Protein AF-A0A3B9BRM9-F1 (afdb_monomer)

Foldseek 3Di:
DVQVVVCVVCVVVVHRHSVVDDLANDEDCDPVCCVVVVRHHPPPPD

Structure (mmCIF, N/CA/C/O backbone):
data_AF-A0A3B9BRM9-F1
#
_entry.id   AF-A0A3B9BRM9-F1
#
loop_
_atom_site.group_PDB
_atom_site.id
_atom_site.type_symbol
_atom_site.label_atom_id
_atom_site.label_alt_id
_atom_site.label_comp_id
_atom_site.label_asym_id
_atom_site.label_entity_id
_atom_site.label_seq_id
_atom_site.pdbx_PDB_ins_code
_atom_site.Cartn_x
_atom_site.Cartn_y
_atom_site.Cartn_z
_atom_site.occupancy
_atom_site.B_iso_or_equiv
_atom_site.auth_seq_id
_atom_site.auth_comp_id
_atom_site.auth_asym_id
_atom_site.auth_atom_id
_atom_site.pdbx_PDB_model_num
ATOM 1 N N . SER A 1 1 ? 5.425 -9.283 15.239 1.00 70.19 1 SER A N 1
ATOM 2 C CA . SER A 1 1 ? 4.889 -10.274 14.272 1.00 70.19 1 SER A CA 1
ATOM 3 C C . SER A 1 1 ? 4.497 -9.576 12.967 1.00 70.19 1 SER A C 1
ATOM 5 O O . SER A 1 1 ? 4.165 -8.399 13.022 1.00 70.19 1 SER A O 1
ATOM 7 N N . SER A 1 2 ? 4.529 -10.236 11.795 1.00 76.50 2 SER A N 1
ATOM 8 C CA . SER A 1 2 ? 4.192 -9.607 10.488 1.00 76.50 2 SER A CA 1
ATOM 9 C C . SER A 1 2 ? 2.801 -8.947 10.463 1.00 76.50 2 SER A C 1
ATOM 11 O O . SER A 1 2 ? 2.571 -8.011 9.702 1.00 76.50 2 SER A O 1
ATOM 13 N N . VAL A 1 3 ? 1.890 -9.425 11.314 1.00 85.56 3 VAL A N 1
ATOM 14 C CA . VAL A 1 3 ? 0.524 -8.913 11.495 1.00 85.56 3 VAL A CA 1
ATOM 15 C C . VAL A 1 3 ? 0.514 -7.518 12.132 1.00 85.56 3 VAL A C 1
ATOM 17 O O . VAL A 1 3 ? -0.173 -6.632 11.638 1.00 85.56 3 VAL A O 1
ATOM 20 N N . GLU A 1 4 ? 1.307 -7.287 13.180 1.00 87.94 4 GLU A N 1
ATOM 21 C CA . GLU A 1 4 ? 1.355 -5.994 13.887 1.00 87.94 4 GLU A CA 1
ATOM 22 C C . GLU A 1 4 ? 1.893 -4.878 12.988 1.00 87.94 4 GLU A C 1
ATOM 24 O O . GLU A 1 4 ? 1.383 -3.760 12.991 1.00 87.94 4 GLU A O 1
ATOM 29 N N . LEU A 1 5 ? 2.886 -5.195 12.153 1.00 88.50 5 LEU A N 1
ATOM 30 C CA . LEU A 1 5 ? 3.443 -4.233 11.206 1.00 88.50 5 LEU A CA 1
ATOM 31 C C . LEU A 1 5 ? 2.401 -3.814 10.155 1.00 88.50 5 LEU A C 1
ATOM 33 O O . LEU A 1 5 ? 2.286 -2.637 9.821 1.00 88.50 5 LEU A O 1
ATOM 37 N N . MET A 1 6 ? 1.593 -4.763 9.675 1.00 88.75 6 MET A N 1
ATOM 38 C CA . MET A 1 6 ? 0.502 -4.469 8.744 1.00 88.75 6 MET A CA 1
ATOM 39 C C . MET A 1 6 ? -0.670 -3.732 9.413 1.00 88.75 6 MET A C 1
ATOM 41 O O . MET A 1 6 ? -1.344 -2.954 8.746 1.00 88.75 6 MET A O 1
ATOM 45 N N . GLN A 1 7 ? -0.902 -3.903 10.720 1.00 89.38 7 GLN A N 1
ATOM 46 C CA . GLN A 1 7 ? -1.898 -3.109 11.459 1.00 89.38 7 GLN A CA 1
ATOM 47 C C . GLN A 1 7 ? -1.495 -1.631 11.535 1.00 89.38 7 GLN A C 1
ATOM 49 O O . GLN A 1 7 ? -2.338 -0.750 11.368 1.00 89.38 7 GLN A O 1
ATOM 54 N N . VAL A 1 8 ? -0.201 -1.349 11.732 1.00 90.38 8 VAL A N 1
ATOM 55 C CA . VAL A 1 8 ? 0.335 0.021 11.660 1.00 90.38 8 VAL A CA 1
ATOM 56 C C . VAL A 1 8 ? 0.129 0.603 10.259 1.00 90.38 8 VAL A C 1
ATOM 58 O O . VAL A 1 8 ? -0.316 1.743 10.128 1.00 90.38 8 VAL A O 1
ATOM 61 N N . LEU A 1 9 ? 0.388 -0.194 9.217 1.00 88.38 9 LEU A N 1
ATOM 62 C CA . LEU A 1 9 ? 0.187 0.208 7.825 1.00 88.38 9 LEU A CA 1
ATOM 63 C C . LEU A 1 9 ? -1.289 0.512 7.521 1.00 88.38 9 LEU A C 1
ATOM 65 O O . LEU A 1 9 ? -1.585 1.542 6.922 1.00 88.38 9 LEU A O 1
ATOM 69 N N . ALA A 1 10 ? -2.215 -0.335 7.992 1.00 87.56 10 ALA A N 1
ATOM 70 C CA . ALA A 1 10 ? -3.658 -0.125 7.846 1.00 87.56 10 ALA A CA 1
ATOM 71 C C . ALA A 1 10 ? -4.055 1.245 8.394 1.00 87.56 10 ALA A C 1
ATOM 73 O O . ALA A 1 10 ? -4.644 2.056 7.679 1.00 87.56 10 ALA A O 1
ATOM 74 N N . ARG A 1 11 ? -3.624 1.544 9.622 1.00 86.00 11 ARG A N 1
ATOM 75 C CA . ARG A 1 11 ? -3.920 2.817 10.277 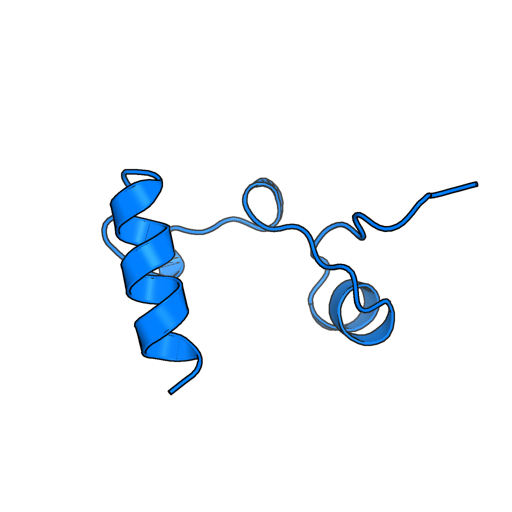1.00 86.00 11 ARG A CA 1
ATOM 76 C C . ARG A 1 11 ? -3.322 4.013 9.539 1.00 86.00 11 ARG A C 1
ATOM 78 O O . ARG A 1 11 ? -3.993 5.033 9.408 1.00 86.00 11 ARG A O 1
ATOM 85 N N . ALA A 1 12 ? -2.092 3.893 9.040 1.00 86.81 12 ALA A N 1
ATOM 86 C CA . ALA A 1 12 ? -1.446 4.944 8.252 1.00 86.81 12 ALA A CA 1
ATOM 87 C C . ALA A 1 12 ? -2.179 5.222 6.925 1.00 86.81 12 ALA A C 1
ATOM 89 O O . ALA A 1 12 ? -2.220 6.363 6.474 1.00 86.81 12 ALA A O 1
ATOM 90 N N . CYS A 1 13 ? -2.806 4.203 6.334 1.00 83.12 13 CYS A N 1
ATOM 91 C CA . CYS A 1 13 ? -3.627 4.317 5.128 1.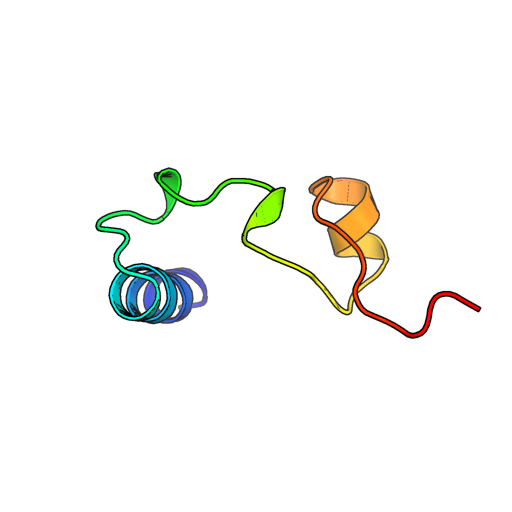00 83.12 13 CYS A CA 1
ATOM 92 C C . CYS A 1 13 ? -5.096 4.707 5.401 1.00 83.12 13 CYS A C 1
ATOM 94 O O . CYS A 1 13 ? -5.894 4.717 4.466 1.00 83.12 13 CYS A O 1
ATOM 96 N N . GLY A 1 14 ? -5.480 5.002 6.651 1.00 85.62 14 GLY A N 1
ATOM 97 C CA . GLY A 1 14 ? -6.862 5.342 7.020 1.00 85.62 14 GLY A CA 1
ATOM 98 C C . GLY A 1 14 ? -7.814 4.143 7.130 1.00 85.62 14 GLY A C 1
ATOM 99 O O . GLY A 1 14 ? -9.029 4.325 7.174 1.00 85.62 14 GLY A O 1
ATOM 100 N N . ARG A 1 15 ? -7.278 2.920 7.181 1.00 85.25 15 ARG A N 1
ATOM 101 C CA . ARG A 1 15 ? -8.021 1.668 7.382 1.00 85.25 15 ARG A CA 1
ATOM 102 C C . ARG A 1 15 ? -7.989 1.259 8.860 1.00 85.25 15 ARG A C 1
ATOM 104 O O . ARG A 1 15 ? -7.028 1.550 9.572 1.00 85.25 15 ARG A O 1
ATOM 111 N N . SER A 1 16 ? -9.042 0.593 9.335 1.00 82.38 16 SER A N 1
ATOM 112 C CA . SER A 1 16 ? -9.209 0.249 10.759 1.00 82.38 16 SER A CA 1
ATOM 113 C C . SER A 1 16 ? -8.815 -1.196 11.067 1.00 82.38 16 SER A C 1
ATOM 115 O O . SER A 1 16 ? -8.463 -1.515 12.202 1.00 82.38 16 SER A O 1
ATOM 117 N N . SER A 1 17 ? -8.850 -2.070 10.060 1.00 85.75 17 SER A N 1
ATOM 118 C CA . SER A 1 17 ? -8.542 -3.492 10.176 1.00 85.75 17 SER A CA 1
ATOM 119 C C . SER A 1 17 ? -7.664 -3.986 9.019 1.00 85.75 17 SER A C 1
ATOM 121 O O . SER A 1 17 ? -7.630 -3.395 7.942 1.00 85.75 17 SER A O 1
ATOM 123 N N . LEU A 1 18 ? -6.960 -5.106 9.219 1.00 80.44 18 LEU A N 1
ATOM 124 C CA . LEU A 1 18 ? -6.200 -5.773 8.148 1.00 80.44 18 LEU A CA 1
ATOM 125 C C . LEU A 1 18 ? -7.105 -6.286 7.026 1.00 80.44 18 LEU A C 1
ATOM 127 O O . LEU A 1 18 ? -6.717 -6.265 5.864 1.00 80.44 18 LEU A O 1
ATOM 131 N N . SER A 1 19 ? -8.309 -6.731 7.385 1.00 84.88 19 SER A N 1
ATOM 132 C CA . SER A 1 19 ? -9.346 -7.178 6.454 1.00 84.88 19 SER A CA 1
ATOM 133 C C . SER A 1 19 ? -9.887 -6.056 5.573 1.00 84.88 19 SER A C 1
ATOM 135 O O . SER A 1 19 ? -10.522 -6.343 4.564 1.00 84.88 19 SER A O 1
ATOM 137 N N . ASP A 1 20 ? -9.618 -4.795 5.917 1.00 82.62 20 ASP A N 1
ATOM 138 C CA . ASP A 1 20 ? -10.006 -3.673 5.074 1.00 82.62 20 ASP A CA 1
ATOM 139 C C . ASP A 1 20 ? -9.088 -3.554 3.852 1.00 82.62 20 ASP A C 1
ATOM 141 O O . ASP A 1 20 ? -9.442 -2.838 2.923 1.00 82.62 20 ASP A O 1
ATOM 145 N N . PHE A 1 21 ? -7.907 -4.183 3.823 1.00 80.94 21 PHE A N 1
ATOM 146 C CA . PHE A 1 21 ? -7.039 -4.133 2.649 1.00 80.94 21 PHE A CA 1
ATOM 147 C C . PHE A 1 21 ? -7.604 -4.959 1.497 1.00 80.94 21 PHE A C 1
ATOM 149 O O . PHE A 1 21 ? -7.901 -6.143 1.636 1.00 80.94 21 PHE A O 1
ATOM 156 N N . HIS A 1 22 ? -7.664 -4.344 0.324 1.00 81.31 22 HIS A N 1
ATOM 157 C CA . HIS A 1 22 ? -7.931 -5.021 -0.929 1.00 81.31 22 HIS A CA 1
ATOM 158 C C . HIS A 1 22 ? -6.617 -5.283 -1.681 1.00 81.31 22 HIS A C 1
ATOM 160 O O . HIS A 1 22 ? -5.606 -4.614 -1.463 1.00 81.31 22 HIS A O 1
ATOM 166 N N . HIS A 1 23 ? -6.619 -6.222 -2.629 1.00 80.06 23 HIS A N 1
ATOM 167 C CA . HIS A 1 23 ? -5.436 -6.550 -3.445 1.00 80.06 23 HIS A CA 1
ATOM 168 C C . HIS A 1 23 ? -4.865 -5.338 -4.198 1.00 80.06 23 HIS A C 1
ATOM 170 O O . HIS A 1 23 ? -3.698 -5.315 -4.579 1.00 80.06 23 HIS A O 1
ATOM 176 N N . SER A 1 24 ? -5.695 -4.321 -4.429 1.00 79.38 24 SER A N 1
ATOM 177 C CA . SER A 1 24 ? -5.305 -3.062 -5.055 1.00 79.38 24 SER A CA 1
ATOM 178 C C . SER A 1 24 ? -4.524 -2.120 -4.140 1.00 79.38 24 SER A C 1
ATOM 180 O O . SER A 1 24 ? -3.891 -1.203 -4.658 1.00 79.38 24 SER A O 1
ATOM 182 N N . ASP A 1 25 ? -4.569 -2.325 -2.826 1.00 82.38 25 ASP A N 1
ATOM 183 C CA . ASP A 1 25 ? -3.933 -1.462 -1.826 1.00 82.38 25 ASP A CA 1
ATOM 184 C C . ASP A 1 25 ? -2.512 -1.903 -1.473 1.00 82.38 25 ASP A C 1
ATOM 186 O O . ASP A 1 25 ? -1.753 -1.140 -0.880 1.00 82.38 25 ASP A O 1
ATOM 190 N N . ILE A 1 26 ? -2.154 -3.140 -1.821 1.00 84.56 26 ILE A N 1
ATOM 191 C CA . ILE A 1 26 ? -0.887 -3.758 -1.445 1.00 84.56 26 ILE A CA 1
ATOM 192 C C . ILE A 1 26 ? -0.176 -4.229 -2.706 1.00 84.56 26 ILE A C 1
ATOM 194 O O . ILE A 1 26 ? -0.755 -4.869 -3.583 1.00 84.56 26 ILE A O 1
ATOM 198 N N . THR A 1 27 ? 1.116 -3.935 -2.781 1.00 88.06 27 THR A N 1
ATOM 199 C CA . THR A 1 27 ? 1.990 -4.426 -3.843 1.00 88.06 27 THR A CA 1
ATOM 200 C C . THR A 1 27 ? 3.204 -5.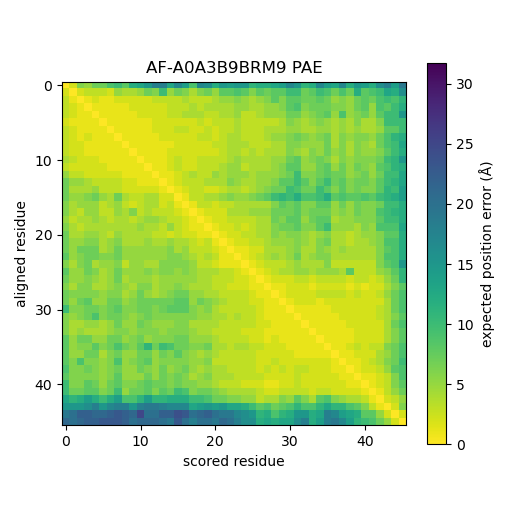121 -3.245 1.00 88.06 27 THR A C 1
ATOM 202 O O . THR A 1 27 ? 3.720 -4.685 -2.216 1.00 88.06 27 THR A O 1
ATOM 205 N N . THR A 1 28 ? 3.688 -6.182 -3.885 1.00 87.62 28 THR A N 1
ATOM 206 C CA . THR A 1 28 ? 4.818 -6.984 -3.393 1.00 87.62 28 THR A CA 1
ATOM 207 C C . THR A 1 28 ? 5.991 -6.993 -4.361 1.00 87.62 28 THR A C 1
ATOM 209 O O . THR A 1 28 ? 5.825 -6.933 -5.572 1.00 87.62 28 THR A O 1
ATOM 212 N N . TRP A 1 29 ? 7.196 -7.129 -3.819 1.00 89.06 29 TRP A N 1
ATOM 213 C CA . TRP A 1 29 ? 8.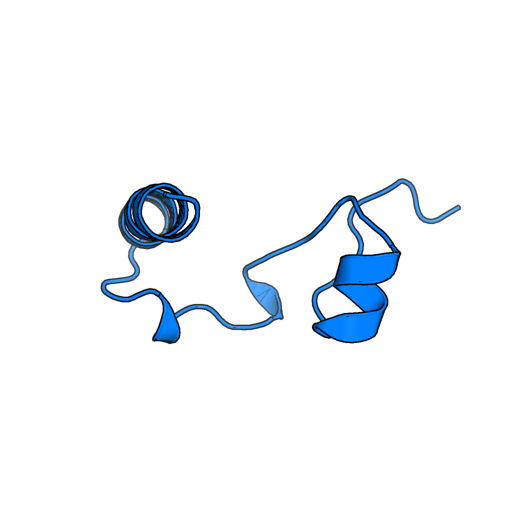448 -7.262 -4.571 1.00 89.06 29 TRP A CA 1
ATOM 214 C C . TRP A 1 29 ? 8.895 -8.727 -4.663 1.00 89.06 29 TRP A C 1
ATOM 216 O O . TRP A 1 29 ? 9.928 -9.037 -5.250 1.00 89.06 29 TRP A O 1
ATOM 226 N N . LYS A 1 30 ? 8.122 -9.644 -4.068 1.00 88.06 30 LYS A N 1
ATOM 227 C CA . LYS A 1 30 ? 8.349 -11.090 -4.108 1.00 88.06 30 LYS A CA 1
ATOM 228 C C . LYS A 1 30 ? 7.376 -11.724 -5.087 1.00 88.06 30 LYS A C 1
ATOM 230 O O . LYS A 1 30 ? 6.173 -11.727 -4.838 1.00 88.06 30 LYS A O 1
ATOM 235 N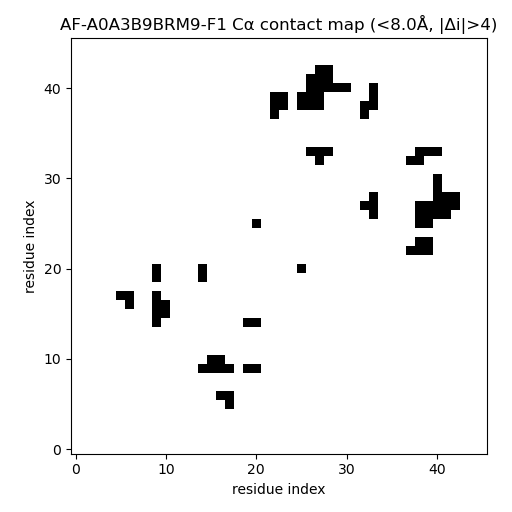 N . ARG A 1 31 ? 7.901 -12.281 -6.174 1.00 87.12 31 ARG A N 1
ATOM 236 C CA . ARG A 1 31 ? 7.095 -12.884 -7.244 1.00 87.12 31 ARG A CA 1
ATOM 237 C C . ARG A 1 31 ? 6.256 -14.067 -6.753 1.00 87.12 31 ARG A C 1
ATOM 239 O O . ARG A 1 31 ? 5.061 -14.078 -6.985 1.0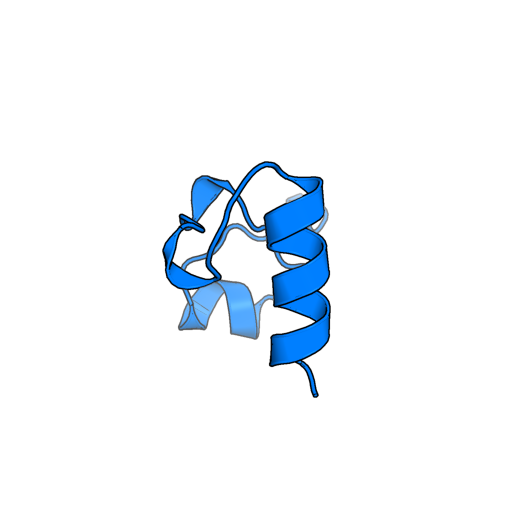0 87.12 31 ARG A O 1
ATOM 246 N N . GLU A 1 32 ? 6.836 -14.949 -5.939 1.00 89.75 32 GLU A N 1
ATOM 247 C CA . GLU A 1 32 ? 6.104 -16.054 -5.291 1.00 89.75 32 GLU A CA 1
ATOM 248 C C . GLU A 1 32 ? 4.886 -15.569 -4.487 1.00 89.75 32 GLU A C 1
ATOM 250 O O . GLU A 1 32 ? 3.825 -16.183 -4.514 1.00 89.75 32 GLU A O 1
ATOM 255 N N . MET A 1 33 ? 5.014 -14.427 -3.805 1.00 88.44 33 MET A N 1
ATOM 256 C CA . MET A 1 33 ? 3.927 -13.854 -3.022 1.00 88.44 33 MET A CA 1
ATOM 257 C C . MET A 1 33 ? 2.870 -13.237 -3.936 1.00 88.44 33 MET A C 1
ATOM 259 O O . MET A 1 33 ? 1.688 -13.350 -3.636 1.00 88.44 33 MET A O 1
ATOM 263 N N . ALA A 1 34 ? 3.269 -12.608 -5.045 1.00 88.50 34 ALA A N 1
ATOM 264 C CA . ALA A 1 34 ? 2.330 -12.089 -6.039 1.00 88.50 34 ALA A CA 1
ATOM 265 C C . ALA A 1 34 ? 1.496 -13.225 -6.648 1.00 88.50 34 ALA A C 1
ATOM 267 O O . ALA A 1 34 ? 0.274 -13.120 -6.702 1.00 88.50 34 ALA A O 1
ATOM 268 N N . ASP A 1 35 ? 2.148 -14.331 -7.008 1.00 88.25 35 ASP A N 1
ATOM 269 C CA . ASP A 1 35 ? 1.505 -15.485 -7.636 1.00 88.25 35 ASP A CA 1
ATOM 270 C C . ASP A 1 35 ? 0.561 -16.212 -6.663 1.00 88.25 35 ASP A C 1
ATOM 272 O O . ASP A 1 35 ? -0.564 -16.548 -7.026 1.00 88.25 35 ASP A O 1
ATOM 276 N N . LEU A 1 36 ? 0.984 -16.417 -5.408 1.00 89.88 36 LEU A N 1
ATOM 277 C CA . LEU A 1 36 ? 0.184 -17.122 -4.399 1.00 89.88 36 LEU A CA 1
ATOM 278 C C . LEU A 1 36 ? -0.968 -16.284 -3.841 1.00 89.88 36 LEU A C 1
ATOM 280 O O . LEU A 1 36 ? -2.041 -16.817 -3.569 1.00 89.88 36 LEU A O 1
ATO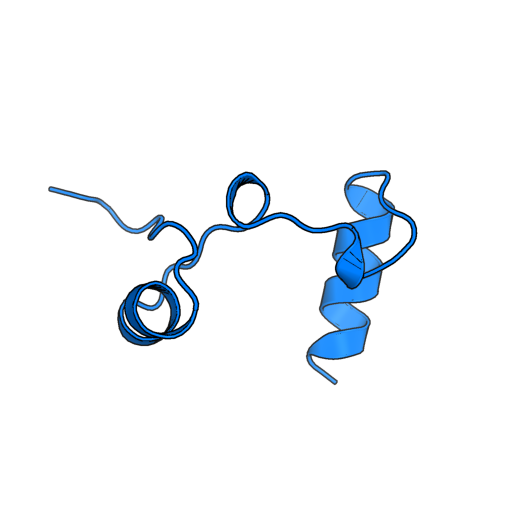M 284 N N . SER A 1 37 ? -0.739 -14.989 -3.613 1.00 84.94 37 SER A N 1
ATOM 285 C CA . SER A 1 37 ? -1.724 -14.116 -2.961 1.00 84.94 37 SER A CA 1
ATOM 286 C C . SER A 1 37 ? -2.505 -13.239 -3.929 1.00 84.94 37 SER A C 1
ATOM 288 O O . SER A 1 37 ? -3.408 -12.545 -3.489 1.00 84.94 37 SER A O 1
ATOM 290 N N . GLY A 1 38 ? -2.181 -13.231 -5.224 1.00 86.69 38 GLY A N 1
ATOM 291 C CA . GLY A 1 38 ? -2.871 -12.427 -6.236 1.00 86.69 38 GLY A CA 1
ATOM 292 C C . GLY A 1 38 ? -2.714 -10.909 -6.069 1.00 86.69 38 GLY A C 1
ATOM 293 O O . GLY A 1 38 ? -3.488 -10.150 -6.656 1.00 86.69 38 GLY A O 1
ATOM 294 N N . ILE A 1 39 ? -1.781 -10.439 -5.236 1.00 89.38 39 ILE A N 1
ATOM 295 C CA . ILE A 1 39 ? -1.451 -9.012 -5.095 1.00 89.38 39 ILE A CA 1
ATOM 296 C C . ILE A 1 39 ? -0.461 -8.592 -6.185 1.00 89.38 39 ILE A C 1
ATOM 298 O O . ILE A 1 39 ? 0.374 -9.384 -6.623 1.00 89.38 39 ILE A O 1
ATOM 302 N N . ARG A 1 40 ? -0.519 -7.331 -6.628 1.00 87.25 40 ARG A N 1
ATOM 303 C CA . ARG A 1 40 ? 0.305 -6.877 -7.761 1.00 87.25 40 ARG A CA 1
ATOM 304 C C . ARG A 1 40 ? 1.799 -6.917 -7.430 1.00 87.25 40 ARG A C 1
ATOM 306 O O . ARG A 1 40 ? 2.226 -6.447 -6.372 1.00 87.25 40 ARG A O 1
ATOM 313 N N . PHE A 1 41 ? 2.597 -7.414 -8.370 1.00 90.25 41 PHE A N 1
ATOM 314 C CA . PHE A 1 41 ? 4.051 -7.317 -8.307 1.00 90.25 41 PHE A CA 1
ATOM 315 C C . PHE A 1 41 ? 4.497 -5.880 -8.632 1.00 90.25 41 PHE A C 1
ATOM 317 O O . PHE A 1 41 ? 4.099 -5.332 -9.655 1.00 90.25 41 PHE A O 1
ATOM 324 N N . ALA A 1 42 ? 5.300 -5.272 -7.758 1.00 86.31 42 ALA A N 1
ATOM 325 C CA . ALA A 1 42 ? 5.832 -3.910 -7.893 1.00 86.31 42 ALA A CA 1
ATOM 326 C C . ALA A 1 42 ? 7.318 -3.860 -8.281 1.00 86.31 42 ALA A C 1
ATOM 328 O O . ALA A 1 42 ? 7.905 -2.779 -8.311 1.00 86.31 42 ALA A O 1
ATOM 329 N N . GLY A 1 43 ? 7.948 -5.001 -8.578 1.00 83.88 43 GLY A N 1
ATOM 330 C CA . GLY A 1 43 ? 9.261 -4.965 -9.221 1.00 83.88 43 GLY A CA 1
ATOM 331 C C . GLY A 1 43 ? 9.160 -4.350 -10.619 1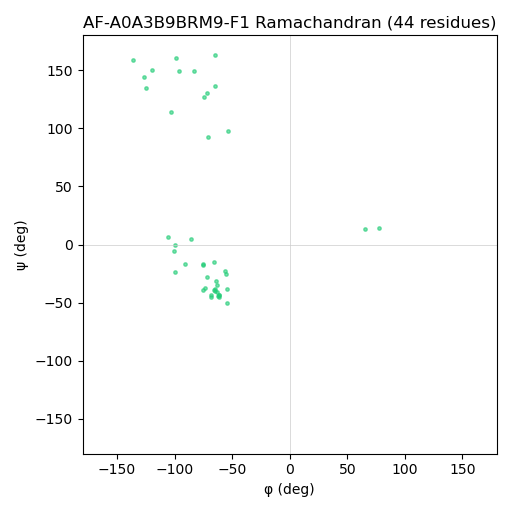.00 83.88 43 GLY A C 1
ATOM 332 O O . GLY A 1 43 ? 8.067 -4.252 -11.173 1.00 83.88 43 GLY A O 1
ATOM 333 N N . LEU A 1 44 ? 10.301 -3.942 -11.183 1.00 72.56 44 LEU A N 1
ATOM 334 C CA . LEU A 1 44 ? 10.397 -3.491 -12.573 1.00 72.56 44 LEU A CA 1
ATOM 335 C C . LEU A 1 44 ? 9.817 -4.582 -13.483 1.00 72.56 44 LEU A C 1
ATOM 337 O O . LEU A 1 44 ? 10.478 -5.577 -13.775 1.00 72.56 44 LEU A O 1
ATOM 341 N N . ALA A 1 45 ? 8.554 -4.415 -13.867 1.00 61.12 45 ALA A N 1
ATOM 342 C CA . ALA A 1 45 ? 7.943 -5.153 -14.950 1.00 61.12 45 ALA A CA 1
ATOM 343 C C . ALA A 1 45 ? 8.593 -4.601 -16.216 1.00 61.12 45 ALA A C 1
ATOM 345 O O . ALA A 1 45 ? 8.211 -3.536 -16.698 1.00 61.12 45 ALA A O 1
ATOM 346 N N . HIS A 1 46 ? 9.675 -5.246 -16.645 1.00 48.88 46 HIS A N 1
ATOM 347 C CA . HIS A 1 46 ? 10.199 -5.027 -17.982 1.00 48.88 46 HIS A CA 1
ATOM 348 C C . HIS A 1 46 ? 9.215 -5.621 -18.997 1.00 48.88 46 HIS A C 1
ATOM 350 O O . HIS A 1 46 ? 8.693 -6.725 -18.724 1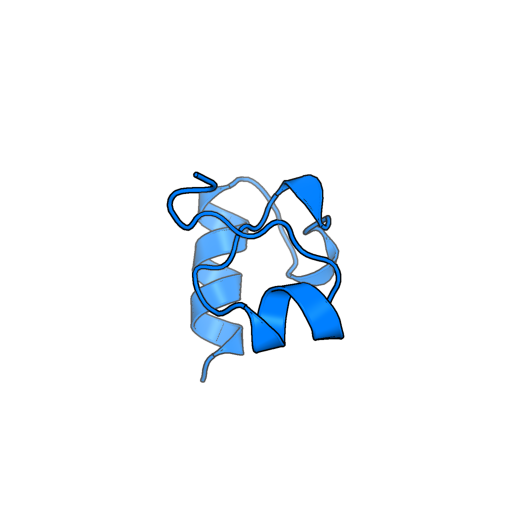.00 48.88 46 HIS A O 1
#

Secondary structure (DSSP, 8-state):
-HHHHHHHHHHHTT-SSGGG--TTT-EES-HHHHHHH-PEE-S---

Solvent-accessible surface area (backbone atoms only — not comparable to full-atom values): 2888 Å² total; per-residue (Å²): 107,82,64,59,59,45,46,54,49,23,49,75,72,75,33,94,44,68,84,67,61,50,55,89,77,46,69,32,81,45,63,72,55,18,70,75,68,67,25,45,65,66,51,91,82,122

Radius of gyration: 11.5 Å; Cα contacts (8 Å, |Δi|>4): 44; chains: 1; bounding box: 20×22×32 Å

pLDDT: mean 83.93, std 7.65, range [48.88, 90.38]

Sequence (46 aa):
SSVELMQVLARACGRSSLSDFHHSDITTWKREMADLSGIRFAGLAH

Mean predicted aligned error: 5.35 Å